Protein AF-A0A7S0EMS7-F1 (afdb_monomer)

Sequence (171 aa):
ENFIKFSQLQTKSSMDIDEEENDKTEESLISKISSNFADPSSASEAFSKLRDLKTGKIWENLEIMAKQSKNSDELKKLHDDVLKKLGPRNPISSFMKILLAKLMDSHFGSSFIQNVLNCLQHDDSDMVLRAKKGLPILAVQAKNFPTMFSNEEASLESLLMKSPTDDPEIL

pLDDT: mean 82.36, std 13.12, range [34.66, 95.62]

Foldseek 3Di:
DLLLVLLVLLQDDPPDDDPVVVVVSNLVSLQVVLVVDPHSVVSSVLVVVVSVVSPNLLSVLLNCLQLLLDDLVVLVVSLVVNLVVCDPPHPCSVVSVVSSCVSNDPPCALVVLVQLLVLLLDPDPVSPVVSVVCVVVNVVCCVPNVSRCVVCVVSVVSSVPPDPPDDPPDD

Secondary structure (DSSP, 8-state):
-HHHHHHHHHHS---SS-HHHHHHHHHHHHHHHHTTSSSHHHHHHHHHHHHHT--HHHHHHHHHHHHT-S-HHHHHHHHHHHHHHH-TT-TTHHHHHHHHHHHH--TTSHHHHHHHHHHHHS--HHHHHHHHHHHHHHHHHHHH-GGGGTT-HHHHHHHHHS---S-----

Organism: NCBI:txid3032

Nearest PDB structures (foldseek):
  5frs-assembly1_A  TM=7.167E-01  e=1.025E-01  Saccharomyces cerevisiae

Structure (mmCIF, N/CA/C/O backbone):
data_AF-A0A7S0EMS7-F1
#
_entry.id   AF-A0A7S0EMS7-F1
#
loop_
_atom_site.group_PDB
_atom_site.id
_atom_site.type_symbol
_atom_site.label_atom_id
_atom_site.label_alt_id
_atom_site.label_comp_id
_atom_site.label_asym_id
_atom_site.label_entity_id
_atom_site.label_seq_id
_atom_site.pdbx_PDB_ins_code
_atom_site.Cartn_x
_atom_site.Cartn_y
_atom_site.Cartn_z
_atom_site.occupancy
_atom_site.B_iso_or_equiv
_atom_site.auth_seq_id
_atom_site.auth_comp_id
_atom_site.auth_asym_id
_atom_site.auth_atom_id
_atom_site.pdbx_PDB_model_num
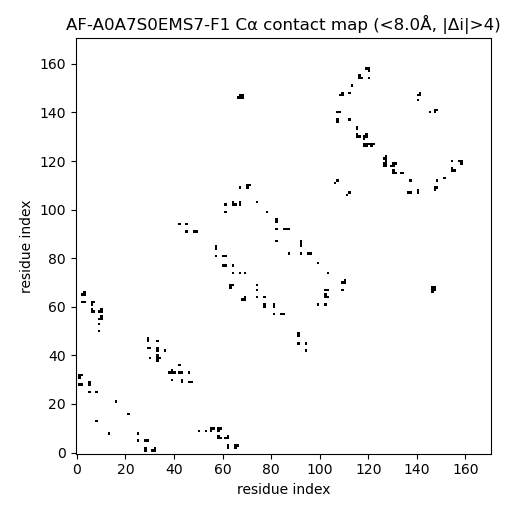ATOM 1 N N . GLU A 1 1 ? 1.138 8.525 0.120 1.00 74.06 1 GLU A N 1
ATOM 2 C CA . GLU A 1 1 ? 1.742 9.254 1.259 1.00 74.06 1 GLU A CA 1
ATOM 3 C C . GLU A 1 1 ? 0.869 9.254 2.521 1.00 74.06 1 GLU A C 1
ATOM 5 O O . GLU A 1 1 ? 1.279 8.640 3.497 1.00 74.06 1 GLU A O 1
ATOM 10 N N . ASN A 1 2 ? -0.349 9.825 2.510 1.00 86.69 2 ASN A N 1
ATOM 11 C CA . ASN A 1 2 ? -1.221 9.898 3.706 1.00 86.69 2 ASN A CA 1
ATOM 12 C C . ASN A 1 2 ? -1.456 8.546 4.405 1.00 86.69 2 ASN A C 1
ATOM 14 O O . ASN A 1 2 ? -1.363 8.469 5.624 1.00 86.69 2 ASN A O 1
ATOM 18 N N . PHE A 1 3 ? -1.709 7.475 3.643 1.00 89.25 3 PHE A N 1
ATOM 19 C CA . PHE A 1 3 ? -1.911 6.135 4.207 1.00 89.25 3 PHE A CA 1
ATOM 20 C C . PHE A 1 3 ? -0.668 5.588 4.923 1.00 89.25 3 PHE A C 1
ATOM 22 O O . PHE A 1 3 ? -0.793 4.995 5.986 1.00 89.25 3 PHE A O 1
ATOM 29 N N . ILE A 1 4 ? 0.531 5.840 4.388 1.00 87.38 4 ILE A N 1
ATOM 30 C CA . ILE A 1 4 ? 1.791 5.426 5.025 1.00 87.38 4 ILE A CA 1
ATOM 31 C C . ILE A 1 4 ? 1.985 6.203 6.329 1.00 87.38 4 ILE A C 1
ATOM 33 O O . ILE A 1 4 ? 2.281 5.595 7.352 1.00 87.38 4 ILE A O 1
ATOM 37 N N . LYS A 1 5 ? 1.749 7.524 6.316 1.00 88.00 5 LYS A N 1
ATOM 38 C CA . LYS A 1 5 ? 1.821 8.351 7.529 1.00 88.00 5 LYS A CA 1
ATOM 39 C C . LYS A 1 5 ? 0.838 7.865 8.596 1.00 88.00 5 LYS A C 1
ATOM 41 O O . LYS A 1 5 ? 1.227 7.721 9.746 1.00 88.00 5 LYS A O 1
ATOM 46 N N . PHE A 1 6 ? -0.403 7.568 8.207 1.00 90.06 6 PHE A N 1
ATOM 47 C CA . PHE A 1 6 ? -1.402 7.011 9.117 1.00 90.06 6 PHE A CA 1
ATOM 48 C C . PHE A 1 6 ? -0.953 5.663 9.685 1.00 90.06 6 PHE A C 1
ATOM 50 O O . PHE A 1 6 ? -0.925 5.503 10.896 1.00 90.06 6 PHE A O 1
ATOM 57 N N . SER A 1 7 ? -0.499 4.737 8.836 1.00 88.38 7 SER A N 1
ATOM 58 C CA . SER A 1 7 ? -0.004 3.424 9.263 1.00 88.38 7 SER A CA 1
ATOM 59 C C . SER A 1 7 ? 1.160 3.514 10.255 1.00 88.38 7 SER A C 1
ATOM 61 O O . SER A 1 7 ? 1.217 2.733 11.198 1.00 88.38 7 SER A O 1
ATOM 63 N N . GLN A 1 8 ? 2.061 4.485 10.087 1.00 87.81 8 GLN A N 1
ATOM 64 C CA . GLN A 1 8 ? 3.194 4.699 10.994 1.00 87.81 8 GLN A CA 1
ATOM 65 C C . GLN A 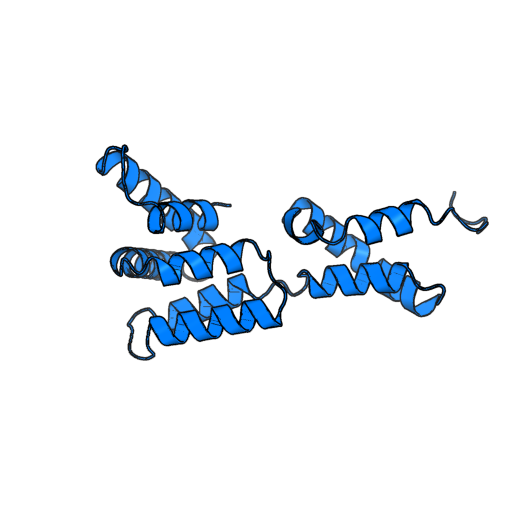1 8 ? 2.777 5.167 12.389 1.00 87.81 8 GLN A C 1
ATOM 67 O O . GLN A 1 8 ? 3.444 4.824 13.363 1.00 87.81 8 GLN A O 1
ATOM 72 N N . LEU A 1 9 ? 1.683 5.927 12.501 1.00 87.25 9 LEU A N 1
ATOM 73 C CA . LEU A 1 9 ? 1.109 6.293 13.801 1.00 87.25 9 LEU A CA 1
ATOM 74 C C . LEU A 1 9 ? 0.552 5.062 14.528 1.00 87.25 9 LEU A C 1
ATOM 76 O O . LEU A 1 9 ? 0.600 4.993 15.747 1.00 87.25 9 LEU A O 1
ATOM 80 N N . GLN A 1 10 ? 0.108 4.052 13.776 1.00 86.06 10 GLN A N 1
ATOM 81 C CA . GLN A 1 10 ? -0.444 2.816 14.334 1.00 86.06 10 GLN A CA 1
ATOM 82 C C . GLN A 1 10 ? 0.621 1.770 14.708 1.00 86.06 10 GLN A C 1
ATOM 84 O O . GLN A 1 10 ? 0.315 0.806 15.412 1.00 86.06 10 GLN A O 1
ATOM 89 N N . THR A 1 11 ? 1.859 1.923 14.224 1.00 80.44 11 THR A N 1
ATOM 90 C CA . THR A 1 11 ? 2.980 1.006 14.505 1.00 80.44 11 THR A CA 1
ATOM 91 C C . THR A 1 11 ? 3.994 1.573 15.496 1.00 80.44 11 THR A C 1
ATOM 93 O O . THR A 1 11 ? 4.653 0.802 16.196 1.00 80.44 11 THR A O 1
ATOM 96 N N . LYS A 1 12 ? 4.128 2.901 15.604 1.00 69.94 12 LYS A N 1
ATOM 97 C CA . LYS A 1 12 ? 4.982 3.533 16.617 1.00 69.94 12 LYS A CA 1
ATOM 98 C C . LYS A 1 12 ? 4.272 3.539 17.971 1.00 69.94 12 LYS A C 1
ATOM 100 O O . LYS A 1 12 ? 3.181 4.078 18.103 1.00 69.94 12 LYS A O 1
ATOM 105 N N . SER A 1 13 ? 4.917 2.967 18.991 1.00 53.81 13 SER A N 1
ATOM 106 C CA . SER A 1 13 ? 4.530 3.192 20.389 1.00 53.81 13 SER A CA 1
ATOM 107 C C . SER A 1 13 ? 4.559 4.697 20.651 1.00 53.81 13 SER A C 1
ATOM 109 O O . SER A 1 13 ? 5.573 5.332 20.367 1.00 53.81 13 SER A O 1
ATOM 111 N N . SER A 1 14 ? 3.460 5.248 21.159 1.00 48.34 14 SER A N 1
ATOM 112 C CA . SER A 1 14 ? 3.214 6.668 21.438 1.00 48.34 14 SER A CA 1
ATOM 113 C C . SER A 1 14 ? 4.114 7.231 22.549 1.00 48.34 14 SER A C 1
ATOM 115 O O . SER A 1 14 ? 3.641 7.669 23.594 1.00 48.34 14 SER A O 1
ATOM 117 N N . MET A 1 15 ? 5.430 7.173 22.373 1.00 42.25 15 MET A N 1
ATOM 118 C CA . MET A 1 15 ? 6.369 7.868 23.241 1.00 42.25 15 MET A CA 1
ATOM 119 C C . MET A 1 15 ? 6.574 9.267 22.648 1.00 42.25 15 MET A C 1
ATOM 121 O O . MET A 1 15 ? 7.133 9.401 21.562 1.00 42.25 15 MET A O 1
ATOM 125 N N . ASP A 1 16 ? 6.061 10.272 23.366 1.00 47.81 16 ASP A N 1
ATOM 126 C CA . ASP A 1 16 ? 6.409 11.703 23.289 1.00 47.81 16 ASP A CA 1
ATOM 127 C C . ASP A 1 16 ? 5.531 12.665 22.455 1.00 47.81 16 ASP A C 1
ATOM 129 O O . ASP A 1 16 ? 5.997 13.748 22.105 1.00 47.81 16 ASP A O 1
ATOM 133 N N . ILE A 1 17 ? 4.254 12.361 22.181 1.00 51.81 17 ILE A N 1
ATOM 134 C CA . ILE A 1 17 ? 3.318 13.336 21.568 1.00 51.81 17 ILE A CA 1
ATOM 135 C C . ILE A 1 17 ? 2.018 13.414 22.381 1.00 51.81 17 ILE A C 1
ATOM 137 O O . ILE A 1 17 ? 1.522 12.390 22.844 1.00 51.81 17 ILE A O 1
ATOM 141 N N . ASP A 1 18 ? 1.492 14.630 22.547 1.00 57.91 18 ASP A N 1
ATOM 142 C CA . ASP A 1 18 ? 0.214 14.923 23.205 1.00 57.91 18 ASP A CA 1
ATOM 143 C C . ASP A 1 18 ? -0.947 14.195 22.495 1.00 57.91 18 ASP A C 1
ATOM 145 O O . ASP A 1 18 ? -1.101 14.290 21.272 1.00 57.91 18 ASP A O 1
ATOM 149 N N . GLU A 1 19 ? -1.746 13.432 23.246 1.00 62.03 19 GLU A N 1
ATOM 150 C CA . GLU A 1 19 ? -2.754 12.508 22.698 1.00 62.03 19 GLU A CA 1
ATOM 151 C C . GLU A 1 19 ? -3.816 13.245 21.856 1.00 62.03 19 GLU A C 1
ATOM 153 O O . GLU A 1 19 ? -4.213 12.759 20.796 1.00 62.03 19 GLU A O 1
ATOM 158 N N . GLU A 1 20 ? -4.200 14.469 22.246 1.00 61.69 20 GLU A N 1
ATOM 159 C CA . GLU A 1 20 ? -5.177 15.288 21.507 1.00 61.69 20 GLU A CA 1
ATOM 160 C C . GLU A 1 20 ? -4.669 15.780 20.141 1.00 61.69 20 GLU A C 1
ATOM 162 O O . GLU A 1 20 ? -5.448 15.922 19.189 1.00 61.69 20 GLU A O 1
ATOM 167 N N . GLU A 1 21 ? -3.375 16.089 20.026 1.00 67.12 21 GLU A N 1
ATOM 168 C CA . GLU A 1 21 ? -2.783 16.544 18.764 1.00 67.12 21 GLU A CA 1
ATOM 169 C C . GLU A 1 21 ? -2.625 15.369 17.789 1.00 67.12 21 GLU A C 1
ATOM 171 O O . GLU A 1 21 ? -2.815 15.525 16.573 1.00 67.12 21 GLU A O 1
ATOM 176 N N . ASN A 1 22 ? -2.370 14.169 18.323 1.00 74.44 22 ASN A N 1
ATOM 177 C C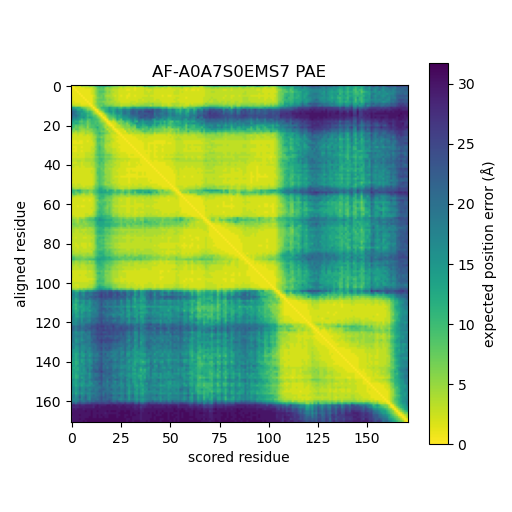A . ASN A 1 22 ? -2.350 12.943 17.538 1.00 74.44 22 ASN A CA 1
ATOM 178 C C . ASN A 1 22 ? -3.750 12.580 17.017 1.00 74.44 22 ASN A C 1
ATOM 180 O O . ASN A 1 22 ? -3.896 12.332 15.821 1.00 74.44 22 ASN A O 1
ATOM 184 N N . ASP A 1 23 ? -4.791 12.657 17.851 1.00 76.94 23 ASP A N 1
ATOM 185 C CA . ASP A 1 23 ? -6.166 12.328 17.449 1.00 76.94 23 ASP A CA 1
ATOM 186 C C . ASP A 1 23 ? -6.677 13.222 16.308 1.00 76.94 23 ASP A C 1
ATOM 188 O O . ASP A 1 23 ? -7.162 12.726 15.286 1.00 76.94 23 ASP A O 1
ATOM 192 N N . LYS A 1 24 ? -6.483 14.546 16.402 1.00 81.06 24 LYS A N 1
ATOM 193 C CA . LYS A 1 24 ? -6.852 15.482 15.318 1.00 81.06 24 LYS A CA 1
ATOM 194 C C . LYS A 1 24 ? -6.073 15.211 14.029 1.00 81.06 24 LYS A C 1
ATOM 196 O O . LYS A 1 24 ? -6.600 15.363 12.921 1.00 81.06 24 LYS A O 1
ATOM 201 N N . THR A 1 25 ? -4.807 14.815 14.157 1.00 87.25 25 THR A N 1
ATOM 202 C CA . THR A 1 25 ? -3.959 14.467 13.013 1.00 87.25 25 THR A CA 1
ATOM 203 C C . THR A 1 25 ? -4.435 13.176 12.348 1.00 87.25 25 THR A C 1
ATOM 205 O O . THR A 1 25 ? -4.516 13.115 11.117 1.00 87.25 25 THR A O 1
ATOM 208 N N . GLU A 1 26 ? -4.792 12.163 13.134 1.00 88.31 26 GLU A N 1
ATOM 209 C CA . GLU A 1 26 ? -5.326 10.894 12.647 1.00 88.31 26 GLU A CA 1
ATOM 210 C C . GLU A 1 26 ? -6.679 11.067 11.958 1.00 88.31 26 GLU A C 1
ATOM 212 O O . GLU A 1 26 ? -6.846 10.582 10.840 1.00 88.31 26 GLU A O 1
ATOM 217 N N . GLU A 1 27 ? -7.612 11.822 12.540 1.00 91.75 27 GLU A N 1
ATOM 218 C CA . GLU A 1 27 ? -8.907 12.115 11.912 1.00 91.75 27 GLU A CA 1
ATOM 219 C C . GLU A 1 27 ? -8.740 12.832 10.565 1.00 91.75 27 GLU A C 1
ATOM 221 O O . GLU A 1 27 ? -9.382 12.478 9.568 1.00 91.75 27 GLU A O 1
ATOM 226 N N . SER A 1 28 ? -7.813 13.796 10.491 1.00 92.69 28 SER A N 1
ATOM 227 C CA . SER A 1 28 ? -7.475 14.467 9.232 1.00 92.69 28 SER A CA 1
ATOM 228 C C . SER A 1 28 ? -6.941 13.485 8.185 1.00 92.69 28 SER A C 1
ATOM 230 O O . SER A 1 28 ? -7.299 13.568 7.005 1.00 92.69 28 SER A O 1
ATOM 232 N N . LEU A 1 29 ? -6.086 12.543 8.594 1.00 92.88 29 LEU A N 1
ATOM 233 C CA . LEU A 1 29 ? -5.535 11.522 7.705 1.00 92.88 29 LEU A CA 1
ATOM 234 C C . LEU A 1 29 ? -6.611 10.542 7.240 1.00 92.88 29 LEU A C 1
ATOM 236 O O . LEU A 1 29 ? -6.691 10.280 6.040 1.00 92.88 29 LEU A O 1
ATOM 240 N N . ILE A 1 30 ? -7.466 10.060 8.144 1.00 94.44 30 ILE A N 1
ATOM 241 C CA . ILE A 1 30 ? -8.592 9.182 7.816 1.00 94.44 30 ILE A CA 1
ATOM 242 C C . ILE A 1 30 ? -9.488 9.859 6.780 1.00 94.44 30 ILE A C 1
ATOM 244 O O . ILE A 1 30 ? -9.773 9.253 5.748 1.00 94.44 30 ILE A O 1
ATOM 248 N N . SER A 1 31 ? -9.857 11.125 6.982 1.00 93.44 31 SER A N 1
ATOM 249 C CA . SER A 1 31 ? -10.665 11.888 6.023 1.00 93.44 31 SER A CA 1
ATOM 250 C C . SER A 1 31 ? -9.999 11.968 4.639 1.00 93.44 31 SER A C 1
ATOM 252 O O . SER A 1 31 ? -10.603 11.621 3.619 1.00 93.44 31 SER A O 1
ATOM 254 N N . LYS A 1 32 ? -8.706 12.323 4.594 1.00 92.19 32 LYS A N 1
ATOM 255 C CA . LYS A 1 32 ? -7.928 12.423 3.345 1.00 92.19 32 LYS A CA 1
ATOM 256 C C . LYS A 1 32 ? -7.753 11.092 2.618 1.00 92.19 32 LYS A C 1
ATOM 258 O O . LYS A 1 32 ? -7.643 11.083 1.396 1.00 92.19 32 LYS A O 1
ATOM 263 N N . ILE A 1 33 ? -7.643 9.978 3.337 1.00 92.94 33 ILE A N 1
ATOM 264 C CA . ILE A 1 33 ? -7.489 8.654 2.723 1.00 92.94 33 ILE A CA 1
ATOM 265 C C . ILE A 1 33 ? -8.853 8.152 2.242 1.00 92.94 33 ILE A C 1
ATOM 267 O O . ILE A 1 33 ? -8.960 7.652 1.121 1.00 92.94 33 ILE A O 1
ATOM 271 N N . SER A 1 34 ? -9.895 8.337 3.053 1.00 92.19 34 SER A N 1
ATOM 272 C CA . SER A 1 34 ? -11.258 7.868 2.784 1.00 92.19 34 SER A CA 1
ATOM 273 C C . SER A 1 34 ? -11.872 8.498 1.540 1.00 92.19 34 SER A C 1
ATOM 275 O O . SER A 1 34 ? -12.612 7.827 0.827 1.00 92.19 34 SER A O 1
ATOM 277 N N . SER A 1 35 ? -11.502 9.735 1.198 1.00 90.88 35 SER A N 1
ATOM 278 C CA . SER A 1 35 ? -11.941 10.391 -0.043 1.00 90.88 35 SER A CA 1
ATOM 279 C C . SER A 1 35 ? -11.533 9.656 -1.332 1.00 90.88 35 SER A C 1
ATOM 281 O O . SER A 1 35 ? -12.081 9.939 -2.392 1.00 90.88 35 SER A O 1
ATOM 283 N N . ASN A 1 36 ? -10.613 8.685 -1.258 1.00 86.06 36 ASN A N 1
ATOM 284 C CA . ASN A 1 36 ? -10.193 7.851 -2.394 1.00 86.06 36 ASN A CA 1
ATOM 285 C C . ASN A 1 36 ? -11.058 6.587 -2.585 1.00 86.06 36 ASN A C 1
ATOM 287 O O . ASN A 1 36 ? -10.746 5.728 -3.425 1.00 86.06 36 ASN A O 1
ATOM 291 N N . 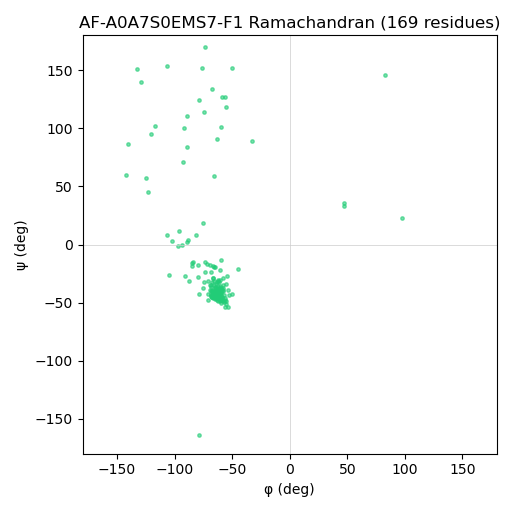PHE A 1 37 ? -12.108 6.428 -1.780 1.00 87.44 37 PHE A N 1
ATOM 292 C CA . PHE A 1 37 ? -13.062 5.326 -1.854 1.00 87.44 37 PHE A CA 1
ATOM 293 C C . PHE A 1 37 ? -14.392 5.810 -2.434 1.00 87.44 37 PHE A C 1
ATOM 295 O O . PHE A 1 37 ? -14.739 6.981 -2.328 1.00 87.44 37 PHE A O 1
ATOM 302 N N . ALA A 1 38 ? -15.139 4.890 -3.051 1.00 88.00 38 ALA A N 1
ATOM 303 C CA . ALA A 1 38 ? -16.432 5.201 -3.666 1.00 88.00 38 ALA A CA 1
ATOM 304 C C . ALA A 1 38 ? -17.460 5.727 -2.649 1.00 88.00 38 ALA A C 1
ATOM 306 O O . ALA A 1 38 ? -18.279 6.574 -2.988 1.00 88.00 38 ALA A O 1
ATOM 307 N N . ASP A 1 39 ? -17.379 5.246 -1.407 1.00 90.69 39 ASP A N 1
ATOM 308 C CA . ASP A 1 39 ? -18.122 5.769 -0.264 1.00 90.69 39 ASP A CA 1
ATOM 309 C C . ASP A 1 39 ? -17.127 6.231 0.815 1.00 90.69 39 ASP A C 1
ATOM 311 O O . ASP A 1 39 ? -16.644 5.411 1.610 1.00 90.69 39 ASP A O 1
ATOM 315 N N . PRO A 1 40 ? -16.783 7.532 0.838 1.00 90.88 40 PRO A N 1
ATOM 316 C CA . PRO A 1 40 ? -15.861 8.084 1.821 1.00 90.88 40 PRO A CA 1
ATOM 317 C C . PRO A 1 40 ? -16.360 7.968 3.262 1.00 90.88 40 PRO A C 1
ATOM 319 O O . PRO A 1 40 ? -15.544 7.819 4.168 1.00 90.88 40 PRO A O 1
ATOM 322 N N . SER A 1 41 ? -17.676 8.013 3.495 1.00 93.00 41 SER A N 1
ATOM 323 C CA . SER A 1 41 ? -18.218 7.957 4.856 1.00 93.00 41 SER A CA 1
ATOM 324 C C . SER A 1 41 ? -18.049 6.560 5.443 1.00 93.00 41 SER A C 1
ATOM 326 O O . SER A 1 41 ? -17.527 6.411 6.549 1.00 93.00 41 SER A O 1
ATOM 328 N N . SER A 1 42 ? -18.420 5.533 4.676 1.00 93.06 42 SER A N 1
ATOM 329 C CA . SER A 1 42 ? -18.228 4.138 5.082 1.00 93.06 42 SER A CA 1
ATOM 330 C C . SER A 1 42 ? -16.743 3.778 5.209 1.00 93.06 42 SER A C 1
ATOM 332 O O . SER A 1 42 ? -16.353 3.040 6.115 1.00 93.06 42 SER A O 1
ATOM 334 N N . ALA A 1 43 ? -15.887 4.312 4.328 1.00 93.50 43 ALA A N 1
ATOM 335 C CA . ALA A 1 43 ? -14.441 4.106 4.412 1.00 93.50 43 ALA A CA 1
ATOM 336 C C . ALA A 1 43 ? -13.840 4.738 5.675 1.00 93.50 43 ALA A C 1
ATOM 338 O O . ALA A 1 43 ? -13.034 4.097 6.349 1.00 93.50 43 ALA A O 1
ATOM 339 N N . SER A 1 44 ? -14.272 5.952 6.029 1.00 95.19 44 SER A N 1
ATOM 340 C CA . SER A 1 44 ? -13.831 6.636 7.246 1.00 95.19 44 SER A CA 1
ATOM 341 C C . SER A 1 44 ? -14.184 5.831 8.491 1.00 95.19 44 SER A C 1
ATOM 343 O O . SER A 1 44 ? -13.320 5.591 9.330 1.00 95.19 44 SER A O 1
ATOM 345 N N . GLU A 1 45 ? -15.425 5.344 8.588 1.00 95.62 45 GLU A N 1
ATOM 346 C CA . GLU A 1 45 ? -15.863 4.509 9.711 1.00 95.62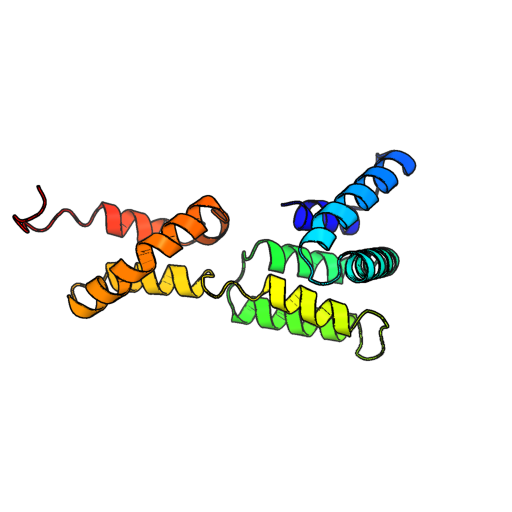 45 GLU A CA 1
ATOM 347 C C . GLU A 1 45 ? -15.045 3.210 9.810 1.00 95.62 45 GLU A C 1
ATOM 349 O O . GLU A 1 45 ? -14.652 2.783 10.899 1.00 95.62 45 GLU A O 1
ATOM 354 N N . ALA A 1 46 ? -14.752 2.579 8.671 1.00 95.06 46 ALA A N 1
ATOM 355 C CA . ALA A 1 46 ? -13.964 1.356 8.638 1.00 95.06 46 ALA A CA 1
ATOM 356 C C . ALA A 1 46 ? -12.494 1.582 9.028 1.00 95.06 46 ALA A C 1
ATOM 358 O O . ALA A 1 46 ? -11.919 0.737 9.717 1.00 95.06 46 ALA A O 1
ATOM 359 N N . PHE A 1 47 ? -11.893 2.714 8.647 1.00 94.56 47 PHE A N 1
ATOM 360 C CA . PHE A 1 47 ? -10.549 3.087 9.092 1.00 94.56 47 PHE A CA 1
ATOM 361 C C . PHE A 1 47 ? -10.492 3.375 10.592 1.00 94.56 47 PHE A C 1
ATOM 363 O O . PHE A 1 47 ? -9.559 2.905 11.241 1.00 94.56 47 PHE A O 1
ATOM 370 N N . SER A 1 48 ? -11.493 4.058 11.155 1.00 93.25 48 SER A N 1
ATOM 371 C CA . SER A 1 48 ? -11.582 4.262 12.607 1.00 93.25 48 SER A CA 1
ATOM 372 C C . SER A 1 48 ? -11.674 2.925 13.344 1.00 93.25 48 SER A C 1
ATOM 374 O O . SER A 1 48 ? -10.896 2.664 14.255 1.00 93.25 48 SER A O 1
ATOM 376 N N . LYS A 1 49 ? -12.525 2.005 12.872 1.00 92.94 49 LYS A N 1
ATOM 377 C CA . LYS A 1 49 ? -12.599 0.643 13.428 1.00 92.94 49 LYS A CA 1
ATOM 378 C C . LYS A 1 49 ? -11.270 -0.107 13.310 1.00 92.94 49 LYS A C 1
ATOM 380 O O . LYS A 1 49 ? -10.900 -0.826 14.230 1.00 92.94 49 LYS A O 1
ATOM 385 N N . LEU A 1 50 ? -10.551 0.037 12.194 1.00 91.62 50 LEU A N 1
ATOM 386 C CA . LEU A 1 50 ? -9.250 -0.606 11.990 1.00 91.62 50 LEU A CA 1
ATOM 387 C C . LEU A 1 50 ? -8.170 -0.053 12.935 1.00 91.62 50 LEU A C 1
ATOM 389 O O . LEU A 1 50 ? -7.376 -0.834 13.459 1.00 91.62 50 LEU A O 1
ATOM 393 N N . ARG A 1 51 ? -8.153 1.263 13.176 1.00 89.62 51 ARG A N 1
ATOM 394 C CA . ARG A 1 51 ? -7.311 1.909 14.197 1.00 89.62 51 ARG A CA 1
ATOM 395 C C . ARG A 1 51 ? -7.592 1.310 15.577 1.00 89.62 51 ARG A C 1
ATOM 397 O O . ARG A 1 51 ? -6.678 0.843 16.254 1.00 89.62 51 ARG A O 1
ATOM 404 N N . ASP A 1 52 ? -8.868 1.226 15.944 1.00 88.31 52 ASP A N 1
ATOM 405 C CA . ASP A 1 52 ? -9.303 0.789 17.275 1.00 88.31 52 ASP A CA 1
ATOM 406 C C . ASP A 1 52 ? -8.971 -0.689 17.573 1.00 88.31 52 ASP A C 1
ATOM 408 O O . ASP A 1 52 ? -8.879 -1.080 18.737 1.00 88.31 52 ASP A O 1
ATOM 412 N N . LEU A 1 53 ? -8.717 -1.514 16.546 1.00 84.31 53 LEU A N 1
ATOM 413 C CA . LEU A 1 53 ? -8.253 -2.897 16.723 1.00 84.31 53 LEU A CA 1
ATOM 414 C C . LEU A 1 53 ? -6.839 -2.993 17.330 1.00 84.31 53 LEU A C 1
ATOM 416 O O . LEU A 1 53 ? -6.478 -4.064 17.818 1.00 84.31 53 LEU A O 1
ATOM 420 N N . LYS A 1 54 ? -6.031 -1.917 17.294 1.00 73.94 54 LYS A N 1
ATOM 421 C CA . LYS A 1 54 ? -4.652 -1.848 17.833 1.00 73.94 54 LYS A CA 1
ATOM 422 C C . LYS A 1 54 ? -3.755 -3.030 17.433 1.00 73.94 54 LYS A C 1
ATOM 424 O O . LYS A 1 54 ? -2.874 -3.473 18.170 1.00 73.94 54 LYS A O 1
ATOM 429 N N . THR A 1 55 ? -3.962 -3.565 16.234 1.00 79.00 55 THR A N 1
ATOM 430 C CA . THR A 1 55 ? -3.197 -4.699 15.708 1.00 79.00 55 THR A CA 1
ATOM 431 C C . THR A 1 55 ? -1.949 -4.218 14.970 1.00 79.00 55 THR A C 1
ATOM 433 O O . THR A 1 55 ? -1.960 -4.135 13.741 1.00 79.00 55 THR A O 1
ATOM 436 N N . GLY A 1 56 ? -0.860 -3.948 15.700 1.00 82.81 56 GLY A N 1
ATOM 437 C CA . GLY A 1 56 ? 0.396 -3.432 15.125 1.00 82.81 56 GLY A CA 1
ATOM 438 C C . GLY A 1 56 ? 0.907 -4.236 13.920 1.00 82.81 56 GLY A C 1
ATOM 439 O O . GLY A 1 56 ? 1.201 -3.664 12.879 1.00 82.81 56 GLY A O 1
ATOM 440 N N . LYS A 1 57 ? 0.862 -5.576 13.980 1.00 88.06 57 LYS A N 1
ATOM 441 C CA . LYS A 1 57 ? 1.264 -6.449 12.855 1.00 88.06 57 LYS A CA 1
ATOM 442 C C . LYS A 1 57 ? 0.412 -6.295 11.590 1.00 88.06 57 LYS A C 1
ATOM 444 O O . LYS A 1 57 ? 0.912 -6.521 10.493 1.00 88.06 57 LYS A O 1
ATOM 449 N N . ILE A 1 58 ? -0.881 -5.979 11.720 1.00 92.25 58 ILE A N 1
ATOM 450 C CA . ILE A 1 58 ? -1.722 -5.715 10.540 1.00 92.25 58 ILE A CA 1
ATOM 451 C C . ILE A 1 58 ? -1.251 -4.416 9.887 1.00 92.25 58 ILE A C 1
ATOM 453 O O . ILE A 1 58 ? -1.061 -4.385 8.676 1.00 92.25 58 ILE A O 1
ATOM 457 N N . TRP A 1 59 ? -0.990 -3.382 10.687 1.00 91.69 59 TRP A N 1
ATOM 458 C CA . TRP A 1 59 ? -0.484 -2.105 10.196 1.00 91.69 59 TRP A CA 1
ATOM 459 C C . TRP A 1 59 ? 0.921 -2.203 9.593 1.00 91.69 59 TRP A C 1
ATOM 461 O O . TRP A 1 59 ? 1.145 -1.660 8.518 1.00 91.69 59 TRP A O 1
ATOM 471 N N . GLU A 1 60 ? 1.833 -2.972 10.189 1.00 90.38 60 GLU A N 1
ATOM 472 C CA . GLU A 1 60 ? 3.153 -3.261 9.605 1.00 90.38 60 GLU A CA 1
ATOM 473 C C . GLU A 1 60 ? 3.030 -3.868 8.198 1.00 90.38 60 GLU A C 1
ATOM 475 O O . GLU A 1 60 ? 3.657 -3.392 7.250 1.00 90.38 60 GLU A O 1
ATOM 480 N N . ASN A 1 61 ? 2.174 -4.883 8.035 1.00 92.06 61 ASN A N 1
ATOM 481 C CA . ASN A 1 61 ? 1.946 -5.508 6.733 1.00 92.06 61 ASN A CA 1
ATOM 482 C C . ASN A 1 61 ? 1.331 -4.527 5.726 1.00 92.06 61 ASN A C 1
ATOM 484 O O . ASN A 1 61 ? 1.774 -4.468 4.580 1.00 92.06 61 ASN A O 1
ATOM 488 N N . LEU A 1 62 ? 0.326 -3.750 6.144 1.00 91.81 62 LEU A N 1
ATOM 489 C CA . LEU A 1 62 ? -0.317 -2.746 5.297 1.00 91.81 62 LEU A CA 1
ATOM 490 C C . LEU A 1 62 ? 0.668 -1.653 4.858 1.00 91.81 62 LEU A C 1
ATOM 492 O O . LEU A 1 62 ? 0.622 -1.226 3.705 1.00 91.81 62 LEU A O 1
ATOM 496 N N . GLU A 1 63 ? 1.588 -1.235 5.731 1.00 89.19 63 GLU A N 1
ATOM 497 C CA . GLU A 1 63 ? 2.644 -0.276 5.398 1.00 89.19 63 GLU A CA 1
ATOM 498 C C . GLU A 1 63 ? 3.592 -0.833 4.330 1.00 89.19 63 GLU A C 1
ATOM 500 O O . GLU A 1 63 ? 3.901 -0.139 3.358 1.00 89.19 63 GLU A O 1
ATOM 505 N N . ILE A 1 64 ? 4.033 -2.088 4.483 1.00 87.75 64 ILE A N 1
ATOM 506 C CA . ILE A 1 64 ? 4.898 -2.756 3.499 1.00 87.75 64 ILE A CA 1
ATOM 507 C C . ILE A 1 64 ? 4.188 -2.842 2.144 1.00 87.75 64 ILE A C 1
ATOM 509 O O . ILE A 1 64 ? 4.777 -2.497 1.118 1.00 87.75 64 ILE A O 1
ATOM 513 N N . MET A 1 65 ? 2.913 -3.243 2.139 1.00 88.00 65 MET A N 1
ATOM 514 C CA . MET A 1 65 ? 2.118 -3.321 0.913 1.00 88.00 65 MET A CA 1
ATOM 515 C C . MET A 1 65 ? 1.948 -1.945 0.256 1.00 88.00 65 MET A C 1
ATOM 517 O O . MET A 1 65 ? 2.138 -1.817 -0.949 1.00 88.00 65 MET A O 1
ATOM 521 N N . ALA A 1 66 ? 1.669 -0.896 1.032 1.00 85.44 66 ALA A N 1
ATOM 522 C CA . ALA A 1 66 ? 1.501 0.462 0.513 1.00 85.44 66 ALA A CA 1
ATOM 523 C C . ALA A 1 66 ? 2.777 1.075 -0.071 1.00 85.44 66 ALA A C 1
ATOM 525 O O . ALA A 1 66 ? 2.696 1.908 -0.973 1.00 85.44 66 ALA A O 1
ATOM 526 N N . LYS A 1 67 ? 3.950 0.675 0.427 1.00 81.94 67 LYS A N 1
ATOM 527 C CA . LYS A 1 67 ? 5.242 1.073 -0.149 1.00 81.94 67 LYS A CA 1
ATOM 528 C C . LYS A 1 67 ? 5.545 0.363 -1.469 1.00 81.94 67 LYS A C 1
ATOM 530 O O . LYS A 1 67 ? 6.459 0.794 -2.165 1.00 81.94 67 LYS A O 1
ATOM 535 N N . GLN A 1 68 ? 4.820 -0.716 -1.782 1.00 74.19 68 GLN A N 1
ATOM 536 C CA . GLN A 1 68 ? 5.092 -1.612 -2.910 1.00 74.19 68 GLN A CA 1
ATOM 537 C C . GLN A 1 68 ? 6.576 -2.011 -3.001 1.00 74.19 68 GLN A C 1
ATOM 539 O O . GLN A 1 68 ? 7.134 -2.171 -4.079 1.00 74.19 68 GLN A O 1
ATOM 544 N N . SER A 1 69 ? 7.239 -2.177 -1.851 1.00 68.31 69 SER A N 1
ATOM 545 C CA . SER A 1 69 ? 8.675 -2.491 -1.766 1.00 68.31 69 SER A CA 1
ATOM 546 C C . SER A 1 69 ? 8.987 -3.980 -1.958 1.00 68.31 69 SER A C 1
ATOM 548 O O . SER A 1 69 ? 10.103 -4.431 -1.697 1.00 68.31 69 SER A O 1
ATOM 550 N N . LYS A 1 70 ? 7.979 -4.762 -2.345 1.00 75.06 70 LYS A N 1
ATOM 551 C CA . LYS A 1 70 ? 7.969 -6.222 -2.358 1.00 75.06 70 LYS A CA 1
ATOM 552 C C . LYS A 1 70 ? 7.432 -6.729 -3.686 1.00 75.06 70 LYS A C 1
ATOM 554 O O . LYS A 1 70 ? 6.616 -6.063 -4.319 1.00 75.06 70 LYS A O 1
ATOM 559 N N . ASN A 1 71 ? 7.888 -7.908 -4.101 1.00 73.50 71 ASN A N 1
ATOM 560 C CA . ASN A 1 71 ? 7.397 -8.523 -5.333 1.00 73.50 71 ASN A CA 1
ATOM 561 C C . ASN A 1 71 ? 5.965 -9.073 -5.160 1.00 73.50 71 ASN A C 1
ATOM 563 O O . ASN A 1 71 ? 5.437 -9.142 -4.050 1.00 73.50 71 ASN A O 1
ATOM 567 N N . SER A 1 72 ? 5.329 -9.472 -6.266 1.00 74.38 72 SER A N 1
ATOM 568 C CA . SER A 1 72 ? 3.927 -9.922 -6.267 1.00 74.38 72 SER A CA 1
ATOM 569 C C . SER A 1 72 ? 3.668 -11.115 -5.333 1.00 74.38 72 SER A C 1
ATOM 571 O O . SER A 1 72 ? 2.676 -11.119 -4.601 1.00 74.38 72 SER A O 1
ATOM 573 N N . ASP A 1 73 ? 4.583 -12.088 -5.277 1.00 79.44 73 ASP A N 1
ATOM 574 C CA . ASP A 1 73 ? 4.444 -13.266 -4.412 1.00 79.44 73 ASP A CA 1
ATOM 575 C C . ASP A 1 73 ? 4.543 -12.905 -2.925 1.00 79.44 73 ASP A C 1
ATOM 577 O O . ASP A 1 73 ? 3.798 -13.425 -2.090 1.00 79.44 73 ASP A O 1
ATOM 581 N N . GLU A 1 74 ? 5.452 -11.996 -2.573 1.00 85.12 74 GLU A N 1
ATOM 582 C CA . GLU A 1 74 ? 5.579 -11.465 -1.217 1.00 85.12 74 GLU A CA 1
ATOM 583 C C . GLU A 1 74 ? 4.351 -10.631 -0.819 1.00 85.12 74 GLU A C 1
ATOM 585 O 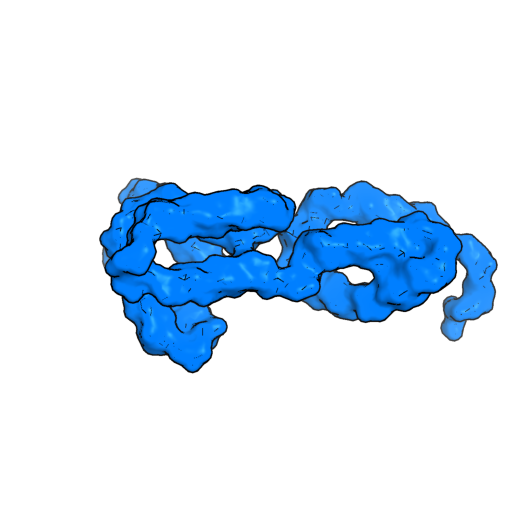O . GLU A 1 74 ? 3.834 -10.797 0.287 1.00 85.12 74 GLU A O 1
ATOM 590 N N . LEU A 1 75 ? 3.833 -9.789 -1.721 1.00 84.75 75 LEU A N 1
ATOM 591 C CA . LEU A 1 75 ? 2.606 -9.018 -1.493 1.00 84.75 75 LEU A CA 1
ATOM 592 C C . LEU A 1 75 ? 1.393 -9.931 -1.291 1.00 84.75 75 LEU A C 1
ATOM 594 O O . LEU A 1 75 ? 0.578 -9.675 -0.405 1.00 84.75 75 LEU A O 1
ATOM 598 N N . LYS A 1 76 ? 1.305 -11.036 -2.038 1.00 87.06 76 LYS A N 1
ATOM 599 C CA . LYS A 1 76 ? 0.256 -12.046 -1.859 1.00 87.06 76 LYS A CA 1
ATOM 600 C C . LYS A 1 76 ? 0.344 -12.739 -0.496 1.00 87.06 76 LYS A C 1
ATOM 602 O O . LYS A 1 76 ? -0.676 -12.943 0.158 1.00 87.06 76 LYS A O 1
ATOM 607 N N . LYS A 1 77 ? 1.554 -13.048 -0.018 1.00 91.62 77 LYS A N 1
ATOM 608 C CA . LYS A 1 77 ? 1.748 -13.593 1.339 1.00 91.62 77 LYS A CA 1
ATOM 609 C C . LYS A 1 77 ? 1.294 -12.607 2.417 1.00 91.62 77 LYS A C 1
ATOM 611 O O . LYS A 1 77 ? 0.627 -13.019 3.363 1.00 91.62 77 LYS A O 1
ATOM 616 N N . LEU A 1 78 ? 1.625 -11.321 2.272 1.00 92.44 78 LEU A N 1
ATOM 617 C CA . LEU A 1 78 ? 1.182 -10.268 3.195 1.00 92.44 78 LEU A CA 1
ATOM 618 C C . LEU A 1 78 ? -0.340 -10.102 3.172 1.00 92.44 78 LEU A C 1
ATOM 620 O O . LEU A 1 78 ? -0.959 -10.017 4.231 1.00 92.44 78 LEU A O 1
ATOM 624 N N . HIS A 1 79 ? -0.944 -10.125 1.983 1.00 92.00 79 HIS A N 1
ATOM 625 C CA . HIS A 1 79 ? -2.391 -10.106 1.795 1.00 92.00 79 HIS A CA 1
ATOM 626 C C . HIS A 1 79 ? -3.084 -11.225 2.587 1.00 92.00 79 HIS A C 1
ATOM 628 O O . HIS A 1 79 ? -3.974 -10.962 3.402 1.00 92.00 79 HIS A O 1
ATOM 634 N N . ASP A 1 80 ? -2.652 -12.472 2.386 1.00 92.62 80 ASP A N 1
ATOM 635 C CA . ASP A 1 80 ? -3.262 -13.637 3.033 1.00 92.62 80 ASP A CA 1
ATOM 636 C C . ASP A 1 80 ? -3.069 -13.603 4.554 1.00 92.62 80 ASP A C 1
ATOM 638 O O . ASP A 1 80 ? -3.974 -13.949 5.320 1.00 92.62 80 ASP A O 1
ATOM 642 N N . ASP A 1 81 ? -1.909 -13.129 5.007 1.00 94.06 81 ASP A N 1
ATOM 643 C CA . ASP A 1 81 ? -1.593 -12.972 6.421 1.00 94.06 81 ASP A CA 1
ATOM 644 C C . ASP A 1 81 ? -2.449 -11.886 7.101 1.00 94.06 81 ASP A C 1
ATOM 646 O O . ASP A 1 81 ? -2.946 -12.104 8.210 1.00 94.06 81 ASP A O 1
ATOM 650 N N . VAL A 1 82 ? -2.709 -10.753 6.433 1.00 93.88 82 VAL A N 1
ATOM 651 C CA . VAL A 1 82 ? -3.633 -9.719 6.936 1.00 93.88 82 VAL A CA 1
ATOM 652 C C . VAL A 1 82 ? -5.049 -10.276 7.076 1.00 93.88 82 VAL A C 1
ATOM 654 O O . VAL A 1 82 ? -5.662 -10.130 8.136 1.00 93.88 82 VAL A O 1
ATOM 657 N N . LEU A 1 83 ? -5.568 -10.962 6.051 1.00 92.62 83 LEU A N 1
ATOM 658 C CA . LEU A 1 83 ? -6.913 -11.545 6.104 1.00 92.62 83 LEU A CA 1
ATOM 659 C C . LEU A 1 83 ? -7.038 -12.615 7.192 1.00 92.62 83 LEU A C 1
ATOM 661 O O . LEU A 1 83 ? -8.048 -12.664 7.901 1.00 92.62 83 LEU A O 1
ATOM 665 N N . LYS A 1 84 ? -6.003 -13.446 7.362 1.00 92.62 84 LYS A N 1
ATOM 666 C CA . LYS A 1 84 ? -5.949 -14.462 8.416 1.00 92.62 84 LYS A CA 1
ATOM 667 C C . LYS A 1 84 ? -5.970 -13.834 9.809 1.00 92.62 84 LYS A C 1
ATOM 669 O O . LYS A 1 84 ? -6.706 -14.317 10.666 1.00 92.62 84 LYS A O 1
ATOM 674 N N . LYS A 1 85 ? -5.182 -12.776 10.036 1.00 91.56 85 LYS A N 1
ATOM 675 C CA . LYS A 1 85 ? -5.121 -12.070 11.327 1.00 91.56 85 LYS A CA 1
ATOM 676 C C . LYS A 1 85 ? -6.419 -11.341 11.659 1.00 91.56 85 LYS A C 1
ATOM 678 O O . LYS A 1 85 ? -6.833 -11.350 12.812 1.00 91.56 85 LYS A O 1
ATOM 683 N N . LEU A 1 86 ? -7.054 -10.728 10.663 1.00 90.88 86 LEU A N 1
ATOM 684 C CA . LEU A 1 86 ? -8.309 -10.008 10.857 1.00 90.88 86 LEU A CA 1
ATOM 685 C C . LEU A 1 86 ? -9.473 -10.960 11.177 1.00 90.88 86 LEU A C 1
ATOM 687 O O . LEU A 1 86 ? -10.323 -10.653 12.013 1.00 90.88 86 LEU A O 1
ATOM 691 N N . GLY A 1 87 ? -9.497 -12.118 10.515 1.00 88.62 87 GLY A N 1
ATOM 692 C CA . GLY A 1 87 ? -10.547 -13.120 10.643 1.00 88.62 87 GLY A CA 1
ATOM 693 C C . GLY A 1 87 ? -11.781 -12.816 9.773 1.00 88.62 87 GLY A C 1
ATOM 694 O O . GLY A 1 87 ? -12.171 -11.662 9.587 1.00 88.62 87 GLY A O 1
ATOM 695 N N . PRO A 1 88 ? -12.460 -13.851 9.243 1.00 85.12 88 PRO A N 1
ATOM 696 C CA . PRO A 1 88 ? -13.531 -13.685 8.253 1.00 85.12 88 PRO A CA 1
ATOM 697 C C . PRO A 1 88 ? -14.834 -13.103 8.821 1.00 85.12 88 PRO A C 1
ATOM 699 O O . PRO A 1 88 ? -15.684 -12.658 8.059 1.00 85.12 88 PRO A O 1
ATOM 702 N N . ARG A 1 89 ? -15.012 -13.124 10.148 1.00 89.38 89 ARG A N 1
ATOM 703 C CA . ARG A 1 89 ? -16.208 -12.603 10.835 1.00 89.38 89 ARG A CA 1
ATOM 704 C C . ARG A 1 89 ? -16.053 -11.157 11.302 1.00 89.38 89 ARG A C 1
ATOM 706 O O . ARG A 1 89 ? -16.965 -10.623 11.924 1.00 89.38 89 ARG A O 1
ATOM 713 N N . ASN A 1 90 ? -14.899 -10.543 11.053 1.00 89.94 90 ASN A N 1
ATOM 714 C CA . ASN A 1 90 ? -14.655 -9.182 11.491 1.00 89.94 90 ASN A CA 1
ATOM 715 C C . ASN A 1 90 ? -15.566 -8.199 10.720 1.00 89.94 90 ASN A C 1
ATOM 717 O O . ASN A 1 90 ? -15.634 -8.301 9.491 1.00 89.94 90 ASN A O 1
ATOM 721 N N . PRO A 1 91 ? -16.226 -7.237 11.395 1.00 89.81 91 PRO A N 1
ATOM 722 C CA . PRO A 1 91 ? -17.091 -6.247 10.751 1.00 89.81 91 PRO A CA 1
ATOM 723 C C . PRO A 1 91 ? -16.430 -5.452 9.618 1.00 89.81 91 PRO A C 1
ATOM 725 O O . PRO A 1 91 ? -17.120 -5.026 8.697 1.00 89.81 91 PRO A O 1
ATOM 728 N N . ILE A 1 92 ? -15.103 -5.280 9.646 1.00 93.12 92 ILE A N 1
ATOM 729 C CA . ILE A 1 92 ? -14.357 -4.580 8.589 1.00 93.12 92 ILE A CA 1
ATOM 730 C C . ILE A 1 92 ? -13.744 -5.523 7.539 1.00 93.12 92 ILE A C 1
ATOM 732 O O . ILE A 1 92 ? -12.930 -5.091 6.728 1.00 93.12 92 ILE A O 1
ATOM 736 N N . SER A 1 93 ? -14.109 -6.811 7.510 1.00 91.00 93 SER A N 1
ATOM 737 C CA . SER A 1 93 ? -13.527 -7.790 6.574 1.00 91.00 93 SER A CA 1
ATOM 738 C C . SER A 1 93 ? -13.768 -7.435 5.100 1.00 91.00 93 SER A C 1
ATOM 740 O O . SER A 1 93 ? -12.861 -7.564 4.277 1.00 91.00 93 SER A O 1
ATOM 742 N N . SER A 1 94 ? -14.966 -6.954 4.753 1.00 90.88 94 SER A N 1
ATOM 743 C CA . SER A 1 94 ? -15.292 -6.500 3.393 1.00 90.88 94 SER A CA 1
ATOM 744 C C . SER A 1 94 ? -14.442 -5.297 2.987 1.00 90.88 94 SER A C 1
ATOM 746 O O . SER A 1 94 ? -13.826 -5.306 1.922 1.00 90.88 94 SER A O 1
ATOM 748 N N . PHE A 1 95 ? -14.348 -4.304 3.870 1.00 93.19 95 PHE A N 1
ATOM 749 C CA . PHE A 1 95 ? -13.503 -3.133 3.678 1.00 93.19 95 PHE A CA 1
ATOM 750 C C . PHE A 1 95 ? -12.026 -3.512 3.523 1.00 93.19 95 PHE A C 1
ATOM 752 O O . PHE A 1 95 ? -11.366 -3.036 2.604 1.00 93.19 95 PHE A O 1
ATOM 759 N N . MET A 1 96 ? -11.521 -4.425 4.356 1.00 93.56 96 MET A N 1
ATOM 760 C CA . MET A 1 96 ? -10.133 -4.878 4.283 1.00 93.56 96 MET A CA 1
ATOM 761 C C . MET A 1 96 ? -9.810 -5.508 2.927 1.00 93.56 96 MET A C 1
ATOM 763 O O . MET A 1 96 ? -8.758 -5.227 2.367 1.00 93.56 96 MET A O 1
ATOM 767 N N . LYS A 1 97 ? -10.716 -6.306 2.349 1.00 91.69 97 LYS A N 1
ATOM 768 C CA . LYS A 1 97 ? -10.520 -6.862 0.998 1.00 91.69 97 LYS A CA 1
ATOM 769 C C . LYS A 1 97 ? -10.388 -5.766 -0.061 1.00 91.69 97 LYS A C 1
ATOM 771 O O . LYS A 1 97 ? -9.542 -5.876 -0.941 1.00 91.69 97 LYS A O 1
ATOM 776 N N . ILE A 1 98 ? -11.189 -4.703 0.037 1.00 90.81 98 ILE A N 1
ATOM 777 C CA . ILE A 1 98 ? -11.124 -3.553 -0.879 1.00 90.81 98 ILE A CA 1
ATOM 778 C C . ILE A 1 98 ? -9.807 -2.793 -0.694 1.00 90.81 98 ILE A C 1
ATOM 780 O O . ILE A 1 98 ? -9.149 -2.453 -1.676 1.00 90.81 98 ILE A O 1
ATOM 784 N N . LEU A 1 99 ? -9.414 -2.534 0.555 1.00 91.25 99 LEU A N 1
ATOM 785 C CA . LEU A 1 99 ? -8.153 -1.869 0.873 1.00 91.25 99 LEU A CA 1
ATOM 786 C C . LEU A 1 99 ? -6.967 -2.673 0.334 1.00 91.25 99 LEU A C 1
ATOM 788 O O . LEU A 1 99 ? -6.146 -2.129 -0.394 1.00 91.25 99 LEU A O 1
ATOM 792 N N . LEU A 1 100 ? -6.910 -3.971 0.627 1.00 90.56 100 LEU A N 1
ATOM 793 C CA . LEU A 1 100 ? -5.853 -4.855 0.147 1.00 90.56 100 LEU A CA 1
ATOM 794 C C . LEU A 1 100 ? -5.805 -4.920 -1.382 1.00 90.56 100 LEU A C 1
ATOM 796 O O . LEU A 1 100 ? -4.716 -4.874 -1.946 1.00 90.56 100 LEU A O 1
ATOM 800 N N . ALA A 1 101 ? -6.958 -4.955 -2.057 1.00 85.06 101 ALA A N 1
ATOM 801 C CA . ALA A 1 101 ? -7.009 -4.856 -3.512 1.00 85.06 101 ALA A CA 1
ATOM 802 C C . ALA A 1 101 ? -6.386 -3.540 -4.000 1.00 85.06 101 ALA A C 1
ATOM 804 O O . ALA A 1 101 ? -5.498 -3.580 -4.837 1.00 85.06 101 ALA A O 1
ATOM 805 N N . LYS A 1 102 ? -6.740 -2.386 -3.418 1.00 84.12 102 LYS A N 1
ATOM 806 C CA . LYS A 1 102 ? -6.114 -1.090 -3.756 1.00 84.12 102 LYS A CA 1
ATOM 807 C C . LYS A 1 102 ? -4.604 -1.046 -3.491 1.00 84.12 102 LYS A C 1
ATOM 809 O O . LYS A 1 102 ? -3.903 -0.307 -4.174 1.00 84.12 102 LYS A O 1
ATOM 814 N N . LEU A 1 103 ? -4.105 -1.789 -2.501 1.00 83.88 103 LEU A N 1
ATOM 815 C CA . LEU A 1 103 ? -2.673 -1.857 -2.191 1.00 83.88 103 LEU A CA 1
ATOM 816 C C . LEU A 1 103 ? -1.905 -2.801 -3.132 1.00 83.88 103 LEU A C 1
ATOM 818 O O . LEU A 1 103 ? -0.719 -2.578 -3.362 1.00 83.88 103 LEU A O 1
ATOM 822 N N . MET A 1 104 ? -2.566 -3.825 -3.683 1.00 77.75 104 MET A N 1
ATOM 823 C CA . MET A 1 104 ? -1.985 -4.746 -4.670 1.00 77.75 104 MET A CA 1
ATOM 824 C C . MET A 1 104 ? -2.131 -4.261 -6.117 1.00 77.75 104 MET A C 1
ATOM 826 O O . MET A 1 104 ? -1.294 -4.579 -6.956 1.00 77.75 104 MET A O 1
ATOM 830 N N . ASP A 1 105 ? -3.203 -3.533 -6.425 1.00 62.91 105 ASP A N 1
ATOM 831 C CA . ASP A 1 105 ? -3.641 -3.250 -7.790 1.00 62.91 105 ASP A CA 1
ATOM 832 C C . ASP A 1 105 ? -3.061 -1.934 -8.314 1.00 62.91 105 ASP A C 1
ATOM 834 O O . ASP A 1 105 ? -3.748 -0.930 -8.509 1.00 62.91 105 ASP A O 1
ATOM 838 N N . SER A 1 106 ? -1.760 -1.945 -8.582 1.00 59.59 106 SER A N 1
ATOM 839 C CA . SER A 1 106 ? -1.263 -1.180 -9.714 1.00 59.59 106 SER A CA 1
ATOM 840 C C . SER A 1 106 ? -1.256 -2.130 -10.915 1.00 59.59 106 SER A C 1
ATOM 842 O O . SER A 1 106 ? -0.326 -2.907 -11.109 1.00 59.59 106 SER A O 1
ATOM 844 N N . HIS A 1 107 ? -2.273 -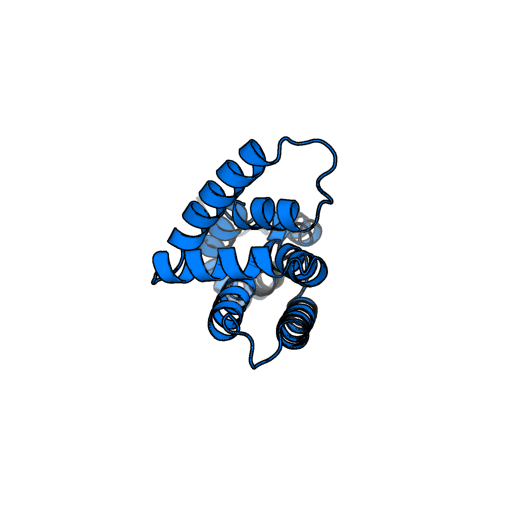2.027 -11.785 1.00 60.00 107 HIS A N 1
ATOM 845 C CA . HIS A 1 107 ? -2.239 -2.582 -13.157 1.00 60.00 107 HIS A CA 1
ATOM 846 C C . HIS A 1 107 ? -0.911 -2.269 -13.884 1.00 60.00 107 HIS A C 1
ATOM 848 O O . HIS A 1 107 ? -0.522 -2.953 -14.826 1.00 60.00 107 HIS A O 1
ATOM 854 N N . PHE A 1 108 ? -0.208 -1.239 -13.408 1.00 65.69 108 PHE A N 1
ATOM 855 C CA . PHE A 1 108 ? 1.105 -0.790 -13.840 1.00 65.69 108 PHE A CA 1
ATOM 856 C C . PHE A 1 108 ? 2.125 -0.752 -12.687 1.00 65.69 108 PHE A C 1
ATOM 858 O O . PHE A 1 108 ? 2.826 0.239 -12.516 1.00 65.69 108 PHE A O 1
ATOM 865 N N . GLY A 1 109 ? 2.162 -1.800 -11.863 1.00 72.94 109 GLY A N 1
ATOM 866 C CA . GLY A 1 109 ? 3.095 -1.933 -10.740 1.00 72.94 109 GLY A CA 1
ATOM 867 C C . GLY A 1 109 ? 4.499 -2.373 -11.134 1.00 72.94 109 GLY A C 1
ATOM 868 O O . GLY A 1 109 ? 4.864 -2.371 -12.309 1.00 72.94 109 GLY A O 1
ATOM 869 N N . SER A 1 110 ? 5.285 -2.824 -10.154 1.00 77.62 110 SER A N 1
ATOM 870 C CA . SER A 1 110 ? 6.680 -3.243 -10.365 1.00 77.62 110 SER A CA 1
ATOM 871 C C . SER A 1 110 ? 6.840 -4.284 -11.475 1.00 77.62 110 SER A C 1
ATOM 873 O O . SER A 1 110 ? 7.750 -4.169 -12.286 1.00 77.62 110 SER A O 1
ATOM 875 N N . SER A 1 111 ? 5.924 -5.252 -11.593 1.00 80.38 111 SER A N 1
ATOM 876 C CA . SER A 1 111 ? 5.973 -6.250 -12.673 1.00 80.38 111 SER A CA 1
ATOM 877 C C . SER A 1 111 ? 5.764 -5.645 -14.063 1.00 80.38 111 SER A C 1
ATOM 879 O O . SER A 1 111 ? 6.383 -6.094 -15.024 1.00 80.38 111 SER A O 1
ATOM 881 N N . PHE A 1 112 ? 4.919 -4.618 -14.190 1.00 85.31 112 PHE A N 1
ATOM 882 C CA . PHE A 1 112 ? 4.771 -3.889 -15.449 1.00 85.31 112 PHE A CA 1
ATOM 883 C C . PHE A 1 112 ? 6.043 -3.106 -15.773 1.00 85.31 112 PHE A C 1
ATOM 885 O O . PHE A 1 112 ? 6.524 -3.185 -16.901 1.00 85.31 112 PHE A O 1
ATOM 892 N N . ILE A 1 113 ? 6.605 -2.403 -14.782 1.00 88.25 113 ILE A N 1
ATOM 893 C CA . ILE A 1 113 ? 7.857 -1.652 -14.927 1.00 88.25 113 ILE A CA 1
ATOM 894 C C . ILE A 1 113 ? 8.972 -2.587 -15.408 1.00 88.25 113 ILE A C 1
ATOM 896 O O . ILE A 1 113 ? 9.551 -2.346 -16.463 1.00 88.25 113 ILE A O 1
ATOM 900 N N . GLN A 1 114 ? 9.191 -3.701 -14.707 1.00 88.31 114 GLN A N 1
ATOM 901 C CA . GLN A 1 114 ? 10.179 -4.721 -15.065 1.00 88.31 114 GLN A CA 1
ATOM 902 C C . GLN A 1 114 ? 9.970 -5.264 -16.473 1.00 88.31 114 GLN A C 1
ATOM 904 O O . GLN A 1 114 ? 10.916 -5.366 -17.246 1.00 88.31 114 GLN A O 1
ATOM 909 N N . ASN A 1 115 ? 8.730 -5.588 -16.841 1.00 88.06 115 ASN A N 1
ATOM 910 C CA . ASN A 1 115 ? 8.449 -6.137 -18.161 1.00 88.06 115 ASN A CA 1
ATOM 911 C C . ASN A 1 115 ? 8.744 -5.124 -19.279 1.00 88.06 115 ASN A C 1
ATOM 913 O O . ASN A 1 115 ? 9.327 -5.486 -20.299 1.00 88.06 115 ASN A O 1
ATOM 917 N N . VAL A 1 116 ? 8.387 -3.849 -19.084 1.00 90.38 116 VAL A N 1
ATOM 918 C CA . VAL A 1 116 ? 8.707 -2.788 -20.049 1.00 90.38 116 VAL A CA 1
ATOM 919 C C . VAL A 1 116 ? 10.221 -2.590 -20.148 1.00 90.38 116 VAL A C 1
ATOM 921 O O . VAL A 1 116 ? 10.736 -2.565 -21.263 1.00 90.38 116 VAL A O 1
ATOM 924 N N . LEU A 1 117 ? 10.939 -2.504 -19.023 1.00 91.00 117 LEU A N 1
ATOM 925 C CA . LEU A 1 117 ? 12.397 -2.331 -19.014 1.00 91.00 117 LEU A CA 1
ATOM 926 C C . LEU A 1 117 ? 13.121 -3.515 -19.671 1.00 91.00 117 LEU A C 1
ATOM 928 O O . LEU A 1 117 ? 13.953 -3.301 -20.548 1.00 91.00 117 LEU A O 1
ATOM 932 N N . ASN A 1 118 ? 12.739 -4.752 -19.344 1.00 89.38 118 ASN A N 1
ATOM 933 C CA . ASN A 1 118 ? 13.301 -5.957 -19.958 1.00 89.38 118 ASN A CA 1
ATOM 934 C C . ASN A 1 118 ? 13.055 -5.992 -21.473 1.00 89.38 118 ASN A C 1
ATOM 936 O O . ASN A 1 118 ? 13.956 -6.313 -22.244 1.00 89.38 118 ASN A O 1
ATOM 940 N N . CYS A 1 119 ? 11.854 -5.621 -21.931 1.00 89.69 119 CYS A N 1
ATOM 941 C CA . CYS A 1 119 ? 11.562 -5.567 -23.364 1.00 89.69 119 CYS A CA 1
ATOM 942 C C . CYS A 1 119 ? 12.386 -4.495 -24.099 1.00 89.69 119 CYS A C 1
ATOM 944 O O . CYS A 1 119 ? 12.703 -4.693 -25.267 1.00 89.69 119 CYS A O 1
ATOM 946 N N . LEU A 1 120 ? 12.743 -3.383 -23.443 1.00 88.88 120 LEU A N 1
ATOM 947 C CA . LEU A 1 120 ? 13.616 -2.348 -24.020 1.00 88.88 120 LEU A CA 1
ATOM 948 C C . LEU A 1 120 ? 15.087 -2.783 -24.089 1.00 88.88 120 LEU A C 1
ATOM 950 O O . LEU A 1 120 ? 15.849 -2.259 -24.899 1.00 88.88 120 LEU A O 1
ATOM 954 N N . GLN A 1 121 ? 15.496 -3.729 -23.244 1.00 86.19 121 GLN A N 1
ATOM 955 C CA . GLN A 1 121 ? 16.851 -4.280 -23.252 1.00 86.19 121 GLN A CA 1
ATOM 956 C C . GLN A 1 121 ? 17.064 -5.327 -24.351 1.00 86.19 121 GLN A C 1
ATOM 958 O O . GLN A 1 121 ? 18.212 -5.590 -24.707 1.00 86.19 121 GLN A O 1
ATOM 963 N N . HIS A 1 122 ? 16.000 -5.889 -24.923 1.00 83.69 122 HIS A N 1
ATOM 964 C CA . HIS A 1 122 ? 16.096 -6.802 -26.060 1.00 83.69 122 HIS A CA 1
ATOM 965 C C . HIS A 1 122 ? 16.378 -6.067 -27.378 1.00 83.69 122 HIS A C 1
ATOM 967 O O . HIS A 1 122 ? 15.965 -4.927 -27.568 1.00 83.69 122 HIS A O 1
ATOM 973 N N . ASP A 1 123 ? 17.042 -6.755 -28.309 1.00 80.12 123 ASP A N 1
ATOM 974 C CA . ASP A 1 123 ? 17.291 -6.255 -29.673 1.00 80.12 123 ASP A CA 1
ATOM 975 C C . ASP A 1 123 ? 16.155 -6.631 -30.653 1.00 80.12 123 ASP A C 1
ATOM 977 O O . ASP A 1 123 ? 16.206 -6.324 -31.841 1.00 80.12 123 ASP A O 1
ATOM 981 N N . ASP A 1 124 ? 15.106 -7.296 -30.157 1.00 88.06 124 ASP A N 1
ATOM 982 C CA . ASP A 1 124 ? 13.903 -7.639 -30.918 1.00 88.06 124 ASP A CA 1
ATOM 983 C C . ASP A 1 124 ? 13.023 -6.391 -31.131 1.00 88.06 124 ASP A C 1
ATOM 985 O O . ASP A 1 124 ? 12.452 -5.831 -30.188 1.00 88.06 124 ASP A O 1
ATOM 989 N N . SER A 1 125 ? 12.887 -5.972 -32.393 1.00 83.50 125 SER A N 1
ATOM 990 C CA . SER A 1 125 ? 12.130 -4.780 -32.792 1.00 83.50 125 SER A CA 1
ATOM 991 C C . SER A 1 125 ? 10.660 -4.812 -32.371 1.00 83.50 125 SER A C 1
ATOM 993 O O . SER A 1 125 ? 10.105 -3.772 -32.009 1.00 83.50 125 SER A O 1
ATOM 995 N N . ASP A 1 126 ? 10.022 -5.983 -32.365 1.00 85.12 126 ASP A N 1
ATOM 996 C CA . ASP A 1 126 ? 8.618 -6.135 -31.983 1.00 85.12 126 ASP A CA 1
ATOM 997 C C . ASP A 1 126 ? 8.444 -6.034 -30.464 1.00 85.12 126 ASP A C 1
ATOM 999 O O . ASP A 1 126 ? 7.466 -5.449 -29.981 1.00 85.12 126 ASP A O 1
ATOM 1003 N N . MET A 1 127 ? 9.392 -6.567 -29.685 1.00 84.94 127 MET A N 1
ATOM 1004 C CA . MET A 1 127 ? 9.428 -6.374 -28.231 1.00 84.94 127 MET A CA 1
ATOM 1005 C C . MET A 1 127 ? 9.650 -4.905 -27.872 1.00 84.94 127 MET A C 1
ATOM 1007 O O . MET A 1 127 ? 8.886 -4.361 -27.068 1.00 84.94 127 MET A O 1
ATOM 1011 N N . VAL A 1 128 ? 10.606 -4.238 -28.522 1.00 86.50 128 VAL A N 1
ATOM 1012 C CA . VAL A 1 128 ? 10.879 -2.809 -28.315 1.00 86.50 128 VAL A CA 1
ATOM 1013 C C . VAL A 1 128 ? 9.667 -1.957 -28.704 1.00 86.50 128 VAL A C 1
ATOM 1015 O O . VAL A 1 128 ? 9.273 -1.063 -27.952 1.00 86.50 128 VAL A O 1
ATOM 1018 N N . LEU A 1 129 ? 9.006 -2.247 -29.830 1.00 86.50 129 LEU A N 1
ATOM 1019 C CA . LEU A 1 129 ? 7.808 -1.522 -30.265 1.00 86.50 129 LEU A CA 1
ATOM 1020 C C . LEU A 1 129 ? 6.647 -1.669 -29.270 1.00 86.50 129 LEU A C 1
ATOM 1022 O O . LEU A 1 129 ? 5.942 -0.696 -28.987 1.00 86.50 129 LEU A O 1
ATOM 1026 N N . ARG A 1 130 ? 6.445 -2.867 -28.706 1.00 81.94 130 ARG A N 1
ATOM 1027 C CA . ARG A 1 130 ? 5.455 -3.085 -27.638 1.00 81.94 130 ARG A CA 1
ATOM 1028 C C . ARG A 1 130 ? 5.825 -2.320 -26.368 1.00 81.94 130 ARG A C 1
ATOM 1030 O O . ARG A 1 130 ? 4.955 -1.675 -25.785 1.00 81.94 130 ARG A O 1
ATOM 1037 N N . ALA A 1 131 ? 7.098 -2.332 -25.979 1.00 87.44 131 ALA A N 1
ATOM 1038 C CA . ALA A 1 131 ? 7.586 -1.628 -24.797 1.00 87.44 131 ALA A CA 1
ATOM 1039 C C . ALA A 1 131 ? 7.440 -0.103 -24.913 1.00 87.44 131 ALA A C 1
ATOM 1041 O O . ALA A 1 131 ? 7.027 0.550 -23.954 1.00 87.44 131 ALA A O 1
ATOM 1042 N N . LYS A 1 132 ? 7.663 0.463 -26.110 1.00 87.62 132 LYS A N 1
ATOM 1043 C CA . LYS A 1 132 ? 7.455 1.895 -26.395 1.00 87.62 132 LYS A CA 1
ATOM 1044 C C . LYS A 1 132 ? 6.031 2.361 -26.066 1.00 87.62 132 LYS A C 1
ATOM 1046 O O . LYS A 1 132 ? 5.859 3.475 -25.578 1.00 87.62 132 LYS A O 1
ATOM 1051 N N . LYS A 1 133 ? 5.012 1.508 -26.240 1.00 87.50 133 LYS A N 1
ATOM 1052 C CA . LYS A 1 133 ? 3.620 1.821 -25.850 1.00 87.50 133 LYS A CA 1
ATOM 1053 C C . LYS A 1 133 ? 3.425 1.910 -24.331 1.00 87.50 133 LYS A C 1
ATOM 1055 O O . LYS A 1 133 ? 2.494 2.570 -23.879 1.00 87.50 133 LYS A O 1
ATOM 1060 N N . GLY A 1 134 ? 4.291 1.263 -23.550 1.00 85.25 134 GLY A N 1
ATOM 1061 C CA . GLY A 1 134 ? 4.290 1.304 -22.087 1.00 85.25 134 GLY A CA 1
ATOM 1062 C C . GLY A 1 134 ? 5.033 2.503 -21.487 1.00 85.25 134 GLY A C 1
ATOM 1063 O O . GLY A 1 134 ? 4.771 2.849 -20.336 1.00 85.25 134 GLY A O 1
ATOM 1064 N N . LEU A 1 135 ? 5.904 3.177 -22.249 1.00 89.81 135 LEU A N 1
ATOM 1065 C CA . LEU A 1 135 ? 6.716 4.304 -21.765 1.00 89.81 135 LEU A CA 1
ATOM 1066 C C . LEU A 1 135 ? 5.904 5.470 -21.170 1.00 89.81 135 LEU A C 1
ATOM 1068 O O . LEU A 1 135 ? 6.287 5.944 -20.099 1.00 89.81 135 LEU A O 1
ATOM 1072 N N . PRO A 1 136 ? 4.779 5.926 -21.767 1.00 89.56 136 PRO A N 1
ATOM 1073 C CA . PRO A 1 136 ? 3.985 7.004 -21.172 1.00 89.56 136 PRO A CA 1
ATOM 1074 C C . PRO A 1 136 ? 3.462 6.640 -19.782 1.00 89.56 136 PRO A C 1
ATOM 1076 O O . PRO A 1 136 ? 3.447 7.466 -18.873 1.00 89.56 136 PRO A O 1
ATOM 1079 N N . ILE A 1 137 ? 3.071 5.379 -19.600 1.00 85.69 137 ILE A N 1
ATOM 1080 C CA . ILE A 1 137 ? 2.586 4.877 -18.319 1.00 85.69 137 ILE A CA 1
ATOM 1081 C C . ILE A 1 137 ? 3.743 4.771 -17.324 1.00 85.69 137 ILE A C 1
ATOM 1083 O O . ILE A 1 137 ? 3.600 5.190 -16.180 1.00 85.69 137 ILE A O 1
ATOM 1087 N N . LEU A 1 138 ? 4.902 4.281 -17.766 1.00 89.06 138 LEU A N 1
ATOM 1088 C CA . LEU A 1 138 ? 6.112 4.179 -16.952 1.00 89.06 138 LEU A CA 1
ATOM 1089 C C . LEU A 1 138 ? 6.574 5.558 -16.442 1.00 89.06 138 LEU A C 1
ATOM 1091 O O . LEU A 1 138 ? 6.920 5.691 -15.273 1.00 89.06 138 LEU A O 1
ATOM 1095 N N . ALA A 1 139 ? 6.466 6.607 -17.264 1.00 86.88 139 ALA A N 1
ATOM 1096 C CA . ALA A 1 139 ? 6.736 7.989 -16.858 1.00 86.88 139 ALA A CA 1
ATOM 1097 C C . ALA A 1 139 ? 5.746 8.503 -15.793 1.00 86.88 139 ALA A C 1
ATOM 1099 O O . ALA A 1 139 ? 6.146 9.145 -14.819 1.00 86.88 139 ALA A O 1
ATOM 1100 N N . VAL A 1 140 ? 4.452 8.192 -15.938 1.00 82.25 140 VAL A N 1
ATOM 1101 C CA . VAL A 1 140 ? 3.434 8.516 -14.922 1.00 82.25 140 VAL A CA 1
ATOM 1102 C C . VAL A 1 140 ? 3.712 7.769 -13.613 1.00 82.25 140 VAL A C 1
ATOM 1104 O O . VAL A 1 140 ? 3.598 8.363 -12.539 1.00 82.25 140 VAL A O 1
ATOM 1107 N N . GLN A 1 141 ? 4.120 6.499 -13.685 1.00 81.00 141 GLN A N 1
ATOM 1108 C CA . GLN A 1 141 ? 4.516 5.715 -12.513 1.00 81.00 141 GLN A CA 1
ATOM 1109 C C . GLN A 1 141 ? 5.761 6.299 -11.840 1.00 81.00 141 GLN A C 1
ATOM 1111 O O . GLN A 1 141 ? 5.745 6.483 -10.631 1.00 81.00 141 GLN A O 1
ATOM 1116 N N . ALA A 1 142 ? 6.798 6.676 -12.592 1.00 85.06 142 ALA A N 1
ATOM 1117 C CA . ALA A 1 142 ? 8.009 7.284 -12.034 1.00 85.06 142 ALA A CA 1
ATOM 1118 C C . ALA A 1 142 ? 7.713 8.601 -11.300 1.00 85.06 142 ALA A C 1
ATOM 1120 O O . ALA A 1 142 ? 8.274 8.864 -10.238 1.00 85.06 142 ALA A O 1
ATOM 1121 N N . LYS A 1 143 ? 6.779 9.403 -11.827 1.00 79.75 143 LYS A N 1
ATOM 1122 C CA . LYS A 1 143 ? 6.340 10.651 -11.192 1.00 79.75 143 LYS A CA 1
ATOM 1123 C C . LYS A 1 143 ? 5.557 10.417 -9.898 1.00 79.75 143 LYS A C 1
ATOM 1125 O O . LYS A 1 143 ? 5.756 11.140 -8.927 1.00 79.75 143 LYS A O 1
ATOM 1130 N N . ASN A 1 144 ? 4.633 9.459 -9.901 1.00 71.94 144 ASN A N 1
ATOM 1131 C CA . ASN A 1 144 ? 3.692 9.264 -8.794 1.00 71.94 144 ASN A CA 1
ATOM 1132 C C . ASN A 1 144 ? 4.209 8.284 -7.728 1.00 71.94 144 ASN 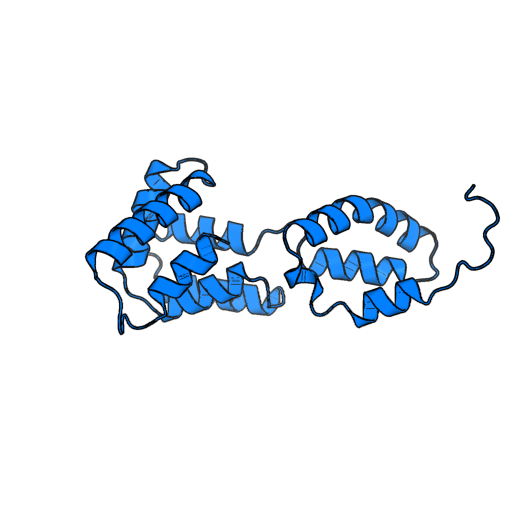A C 1
ATOM 1134 O O . ASN A 1 144 ? 3.819 8.376 -6.565 1.00 71.94 144 ASN A O 1
ATOM 1138 N N . PHE A 1 145 ? 5.074 7.351 -8.123 1.00 76.56 145 PHE A N 1
ATOM 1139 C CA . PHE A 1 145 ? 5.551 6.231 -7.315 1.00 76.56 145 PHE A CA 1
ATOM 1140 C C . PHE A 1 145 ? 7.039 5.932 -7.583 1.00 76.56 145 PHE A C 1
ATOM 1142 O O . PHE A 1 145 ? 7.394 4.819 -7.981 1.00 76.56 145 PHE A O 1
ATOM 1149 N N . PRO A 1 146 ? 7.944 6.898 -7.341 1.00 79.81 146 PRO A N 1
ATOM 1150 C CA . PRO A 1 146 ? 9.371 6.740 -7.637 1.00 79.81 146 PRO A CA 1
ATOM 1151 C C . PRO A 1 146 ? 10.011 5.541 -6.919 1.00 79.81 146 PRO A C 1
ATOM 1153 O O . PRO A 1 146 ? 10.930 4.922 -7.445 1.00 79.81 146 PRO A O 1
ATOM 1156 N N . THR A 1 147 ? 9.491 5.148 -5.751 1.00 78.56 147 THR A N 1
ATOM 1157 C CA . THR A 1 147 ? 9.986 3.991 -4.987 1.00 78.56 147 THR A CA 1
ATOM 1158 C C . THR A 1 147 ? 9.799 2.652 -5.702 1.00 78.56 147 THR A C 1
ATOM 1160 O O . THR A 1 147 ? 10.485 1.693 -5.366 1.00 78.56 147 THR A O 1
ATOM 1163 N N . MET A 1 148 ? 8.912 2.557 -6.702 1.00 78.94 148 MET A N 1
ATOM 1164 C CA . MET A 1 148 ? 8.768 1.328 -7.494 1.00 78.94 148 MET A CA 1
ATOM 1165 C C . MET A 1 148 ? 9.982 1.049 -8.391 1.00 78.94 148 MET A C 1
ATOM 1167 O O . MET A 1 148 ? 10.149 -0.079 -8.844 1.00 78.94 148 MET A O 1
ATOM 1171 N N . PHE A 1 149 ? 10.824 2.057 -8.631 1.00 86.25 149 PHE A N 1
ATOM 1172 C CA . PHE A 1 149 ? 12.009 1.971 -9.486 1.00 86.25 149 PHE A CA 1
ATOM 1173 C C . PHE A 1 149 ? 13.297 1.726 -8.695 1.00 86.25 149 PHE A C 1
ATOM 1175 O O . PHE A 1 149 ? 14.358 1.589 -9.294 1.00 86.25 149 PHE A O 1
ATOM 1182 N N . SER A 1 150 ? 13.234 1.6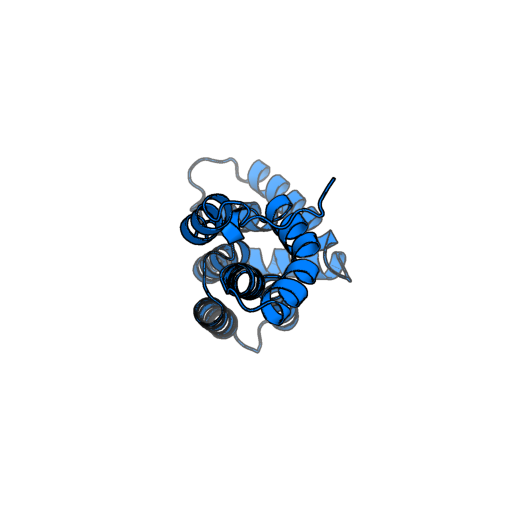47 -7.360 1.00 83.50 150 SER A N 1
ATOM 1183 C CA . SER A 1 150 ? 14.427 1.561 -6.505 1.00 83.50 150 SER A CA 1
ATOM 1184 C C . SER A 1 150 ? 15.302 0.328 -6.758 1.00 83.50 150 SER A C 1
ATOM 1186 O O . SER A 1 150 ? 16.482 0.364 -6.441 1.00 83.50 150 SER A O 1
ATOM 1188 N N . ASN A 1 151 ? 14.750 -0.743 -7.337 1.00 83.62 151 ASN A N 1
ATOM 1189 C CA . ASN A 1 151 ? 15.503 -1.953 -7.693 1.00 83.62 151 ASN A CA 1
ATOM 1190 C C . ASN A 1 151 ? 15.831 -2.042 -9.195 1.00 83.62 151 ASN A C 1
ATOM 1192 O O . ASN A 1 151 ? 16.398 -3.036 -9.634 1.00 83.62 151 ASN A O 1
ATOM 1196 N N . GLU A 1 152 ? 15.467 -1.027 -9.980 1.00 88.81 152 GLU A N 1
ATOM 1197 C CA . GLU A 1 152 ? 15.591 -1.023 -11.443 1.00 88.81 152 GLU A CA 1
ATOM 1198 C C . GLU A 1 152 ? 16.733 -0.117 -11.937 1.00 88.81 152 GLU A C 1
ATOM 1200 O O . GLU A 1 152 ? 16.871 0.105 -13.137 1.00 88.81 152 GLU A O 1
ATOM 1205 N N . GLU A 1 153 ? 17.560 0.407 -11.026 1.00 88.62 153 GLU A N 1
ATOM 1206 C CA . GLU A 1 153 ? 18.661 1.333 -11.329 1.00 88.62 153 GLU A CA 1
ATOM 1207 C C . GLU A 1 153 ? 19.620 0.756 -12.376 1.00 88.62 153 GLU A C 1
ATOM 1209 O O . GLU A 1 153 ? 19.820 1.367 -13.421 1.00 88.62 153 GLU A O 1
ATOM 1214 N N . ALA A 1 154 ? 20.103 -0.473 -12.174 1.00 89.31 154 ALA A N 1
ATOM 1215 C CA . ALA A 1 154 ? 20.986 -1.145 -13.129 1.00 89.31 154 ALA A CA 1
ATOM 1216 C C . ALA A 1 154 ? 20.336 -1.327 -14.514 1.00 89.31 154 ALA A C 1
ATOM 1218 O O . ALA A 1 154 ? 20.995 -1.190 -15.548 1.00 89.31 154 ALA A O 1
ATOM 1219 N N . SER A 1 155 ? 19.030 -1.612 -14.550 1.00 89.56 155 SER A N 1
ATOM 1220 C CA . SER A 1 155 ? 18.286 -1.759 -15.803 1.00 89.56 155 SER A CA 1
ATOM 1221 C C . SER A 1 155 ? 18.186 -0.432 -16.552 1.00 89.56 155 SER A C 1
ATOM 1223 O O . SER A 1 155 ? 18.372 -0.396 -17.769 1.00 89.56 155 SER A O 1
ATOM 1225 N N . LEU A 1 156 ? 17.924 0.658 -15.825 1.00 89.94 156 LEU A N 1
ATOM 1226 C CA . LEU A 1 156 ? 17.853 2.016 -16.363 1.00 89.94 156 LEU A CA 1
ATOM 1227 C C . LEU A 1 156 ? 19.224 2.509 -16.842 1.00 89.94 156 LEU A C 1
ATOM 1229 O O . LEU A 1 156 ? 19.320 3.042 -17.945 1.00 89.94 156 LEU A O 1
ATOM 1233 N N . GLU A 1 157 ? 20.288 2.285 -16.070 1.00 89.31 157 GLU A N 1
ATOM 1234 C CA . GLU A 1 157 ? 21.662 2.608 -16.470 1.00 89.31 157 GLU A CA 1
ATOM 1235 C C . GLU A 1 157 ? 22.058 1.877 -17.754 1.00 89.31 157 GLU A C 1
ATOM 1237 O O . GLU A 1 157 ? 22.565 2.495 -18.689 1.00 89.31 157 GLU A O 1
ATOM 1242 N N . SER A 1 158 ? 21.767 0.576 -17.845 1.00 88.56 158 SER A N 1
ATOM 1243 C CA . SER A 1 158 ? 22.038 -0.212 -19.051 1.00 88.56 158 SER A CA 1
ATOM 1244 C C . SER A 1 158 ? 21.333 0.356 -20.287 1.00 88.56 158 SER A C 1
ATOM 1246 O O . SER A 1 158 ? 21.934 0.407 -21.361 1.00 88.56 158 SER A O 1
ATOM 1248 N N . LEU A 1 159 ? 20.091 0.827 -20.140 1.00 87.88 159 LEU A N 1
ATOM 1249 C CA . LEU A 1 159 ? 19.339 1.457 -21.228 1.00 87.88 159 LEU A CA 1
ATOM 1250 C C . LEU A 1 159 ? 19.913 2.818 -21.636 1.00 87.88 159 LEU A C 1
ATOM 1252 O O . LEU A 1 159 ? 19.897 3.138 -22.819 1.00 87.88 159 LEU A O 1
ATOM 1256 N N . LEU A 1 160 ? 20.441 3.603 -20.693 1.00 85.81 160 LEU A N 1
ATOM 1257 C CA . LEU A 1 160 ? 21.112 4.876 -20.988 1.00 85.81 160 LEU A CA 1
ATOM 1258 C C . LEU A 1 160 ? 22.469 4.674 -21.680 1.00 85.81 160 LEU A C 1
ATOM 1260 O O . LEU A 1 160 ? 22.886 5.512 -22.477 1.00 85.81 160 LEU A O 1
ATOM 1264 N N . MET A 1 161 ? 23.154 3.569 -21.373 1.00 84.88 161 MET A N 1
ATOM 1265 C CA . MET A 1 161 ? 24.454 3.214 -21.951 1.00 84.88 161 MET A CA 1
ATOM 1266 C C . MET A 1 161 ? 24.344 2.480 -23.294 1.00 84.88 161 MET A C 1
ATOM 1268 O O . MET A 1 161 ? 25.335 2.417 -24.028 1.00 84.88 161 MET A O 1
ATOM 1272 N N . LYS A 1 162 ? 23.157 1.957 -23.652 1.00 73.12 162 LYS A N 1
ATOM 1273 C CA . LYS A 1 162 ? 22.827 1.618 -25.043 1.00 73.12 162 LYS A CA 1
ATOM 1274 C C . LYS A 1 162 ? 22.841 2.929 -25.837 1.00 73.12 162 LYS A C 1
ATOM 1276 O O . LYS A 1 162 ? 21.854 3.654 -25.906 1.00 73.12 162 LYS A O 1
ATOM 1281 N N . SER A 1 163 ? 24.010 3.260 -26.381 1.00 56.50 163 SER A N 1
ATOM 1282 C CA . SER A 1 163 ? 24.188 4.337 -27.354 1.00 56.50 163 SER A CA 1
ATOM 1283 C C . SER A 1 163 ? 23.158 4.185 -28.478 1.00 56.50 163 SER A C 1
ATOM 1285 O O . SER A 1 163 ? 22.735 3.059 -28.754 1.00 56.50 163 SER A O 1
ATOM 1287 N N . PRO A 1 164 ? 22.737 5.281 -29.134 1.00 56.22 164 PRO A N 1
ATOM 1288 C CA . PRO A 1 164 ? 21.966 5.156 -30.357 1.00 56.22 164 PRO A CA 1
ATOM 1289 C C . PRO A 1 164 ? 22.840 4.386 -31.348 1.00 56.22 164 PRO A C 1
ATOM 1291 O O . PRO A 1 164 ? 23.787 4.934 -31.902 1.00 56.22 164 PRO A O 1
ATOM 1294 N N . THR A 1 165 ? 22.571 3.092 -31.522 1.00 53.28 165 THR A N 1
ATOM 1295 C CA . THR A 1 165 ? 22.968 2.394 -32.739 1.00 53.28 165 THR A CA 1
ATOM 1296 C C . THR A 1 165 ? 22.364 3.198 -33.869 1.00 53.28 165 THR A C 1
ATOM 1298 O O . THR A 1 165 ? 21.151 3.388 -33.874 1.00 53.28 165 THR A O 1
ATOM 1301 N N . ASP A 1 166 ? 23.240 3.722 -34.719 1.00 43.91 166 ASP A N 1
ATOM 1302 C CA . ASP A 1 166 ? 22.982 4.556 -35.886 1.00 43.91 166 ASP A CA 1
ATOM 1303 C C . ASP A 1 166 ? 21.653 4.219 -36.581 1.00 43.91 166 ASP A C 1
ATOM 1305 O O . ASP A 1 166 ? 21.608 3.400 -37.495 1.00 43.91 166 ASP A O 1
ATOM 1309 N N . ASP A 1 167 ? 20.565 4.857 -36.151 1.00 41.69 167 ASP A N 1
ATOM 1310 C CA . ASP A 1 167 ? 19.286 4.835 -36.852 1.00 41.69 167 ASP A CA 1
ATOM 1311 C C . ASP A 1 167 ? 19.002 6.291 -37.256 1.00 41.69 167 ASP A C 1
ATOM 1313 O O . ASP A 1 167 ? 18.693 7.126 -36.398 1.00 41.69 167 ASP A O 1
ATOM 1317 N N . PRO A 1 168 ? 19.220 6.658 -38.531 1.00 40.28 168 PRO A N 1
ATOM 1318 C CA . PRO A 1 168 ? 19.332 8.048 -38.976 1.00 40.28 168 PRO A CA 1
ATOM 1319 C C . PRO A 1 168 ? 17.997 8.810 -39.069 1.00 40.28 168 PRO A C 1
ATOM 1321 O O . PRO A 1 168 ? 17.940 9.850 -39.720 1.00 40.28 168 PRO A O 1
ATOM 1324 N N . GLU A 1 169 ? 16.926 8.356 -38.419 1.00 43.47 169 GLU A N 1
ATOM 1325 C CA . GLU A 1 169 ? 15.597 8.973 -38.525 1.00 43.47 169 GLU A CA 1
ATOM 1326 C C . GLU A 1 169 ? 15.001 9.367 -37.171 1.00 43.47 169 GLU A C 1
ATOM 1328 O O . GLU A 1 169 ? 13.894 8.964 -36.831 1.00 43.47 169 GLU A O 1
ATOM 1333 N N . ILE A 1 170 ? 15.700 10.200 -36.396 1.00 44.19 170 ILE A N 1
ATOM 1334 C CA . ILE A 1 170 ? 15.026 11.083 -35.430 1.00 44.19 170 ILE A CA 1
ATOM 1335 C C . ILE A 1 170 ? 15.719 12.456 -35.433 1.00 44.19 170 ILE A C 1
ATOM 1337 O O . ILE A 1 170 ? 16.615 12.723 -34.632 1.00 44.19 170 ILE A O 1
ATOM 1341 N N . LEU A 1 171 ? 15.279 13.321 -36.351 1.00 34.66 171 LEU A N 1
ATOM 1342 C CA . LEU A 1 171 ? 15.242 14.779 -36.187 1.00 34.66 171 LEU A CA 1
ATOM 1343 C C . LEU A 1 171 ? 13.777 15.219 -36.200 1.00 34.66 171 LEU A C 1
ATOM 1345 O O . LEU A 1 171 ? 13.046 14.755 -37.104 1.00 34.66 171 LEU A O 1
#

Mean predicted aligned error: 11.18 Å

Solvent-accessible surface area (backbone atoms only — not comparable to full-atom values): 9884 Å² total; per-residue (Å²): 109,62,62,50,57,50,29,49,63,58,55,49,79,86,80,88,68,63,67,70,64,50,50,58,51,48,54,52,37,41,54,66,50,15,65,79,42,98,51,34,68,64,41,32,54,43,50,54,54,57,58,74,64,69,51,38,71,49,31,52,44,50,39,49,36,66,56,49,78,56,54,72,72,56,45,50,52,44,51,54,50,42,52,61,72,62,33,90,82,36,93,50,39,69,57,48,53,54,51,51,46,65,47,67,60,48,95,70,32,57,70,46,50,51,52,35,53,55,26,60,72,44,91,48,65,69,46,30,57,56,22,61,72,43,46,69,57,49,54,52,37,48,73,78,42,52,65,57,47,72,86,42,53,70,62,52,51,52,57,69,65,54,63,83,72,91,65,98,82,80,130

Radius of gyration: 20.31 Å; Cα contacts (8 Å, |Δi|>4): 127; chains: 1; bounding box: 43×31×62 Å